Protein AF-A0A484I917-F1 (afdb_monomer_lite)

Radius of gyration: 14.41 Å; chains: 1; bounding box: 28×32×43 Å

Organism: NCBI:txid1798806

Foldseek 3Di:
DDEDDCPDPDAWDWDDKDWLAQDWDDDVPFIWRTKMWIKTWGDDDPDATWIWIWIWTDTPVDIYIGTPPVDTDRDPCVSVVLSVQCSDPVNVVVVVVVVVVVVVVVVVD

pLDDT: mean 76.83, std 15.15, range [28.39, 95.44]

Sequence (109 aa):
MNVCIHKYDALLNLIRTKVILDNEVKIEGGVISKIELREYEKKEGNKSKGHIYTIYIKTENDEIELDYLEKQDSNEKFFDEIYDFLSKYNGLSSTINRVYIELDGRHRQ

Structure (mmCIF, N/CA/C/O backbone):
data_AF-A0A484I917-F1
#
_entry.id   AF-A0A484I917-F1
#
loop_
_atom_site.group_PDB
_atom_site.id
_atom_site.type_symbol
_atom_site.label_atom_id
_atom_site.label_alt_id
_atom_site.label_comp_id
_atom_site.label_asym_id
_atom_site.label_entity_id
_atom_site.label_seq_id
_atom_site.pdbx_PDB_ins_code
_atom_site.Cartn_x
_atom_site.Cartn_y
_atom_site.Cartn_z
_atom_site.occupancy
_atom_site.B_iso_or_equiv
_atom_site.auth_seq_id
_atom_site.auth_comp_id
_atom_site.auth_asym_id
_atom_site.auth_atom_id
_atom_site.pdbx_PDB_model_num
ATOM 1 N N . MET A 1 1 ? -15.332 13.291 -2.116 1.00 28.39 1 MET A N 1
ATOM 2 C CA . MET A 1 1 ? -14.134 14.128 -1.916 1.00 28.39 1 MET A CA 1
ATOM 3 C C . MET A 1 1 ? -13.069 13.616 -2.874 1.00 28.39 1 MET A C 1
ATOM 5 O O . MET A 1 1 ? -13.019 12.414 -3.093 1.00 28.39 1 MET A O 1
ATOM 9 N N . ASN A 1 2 ? -12.357 14.512 -3.561 1.00 28.94 2 ASN A N 1
ATOM 10 C CA . ASN A 1 2 ? -11.461 14.163 -4.667 1.00 28.94 2 ASN A CA 1
ATOM 11 C C . ASN A 1 2 ? -10.164 13.532 -4.152 1.00 28.94 2 ASN A C 1
ATOM 13 O O . ASN A 1 2 ? -9.450 14.126 -3.346 1.00 28.94 2 ASN A O 1
ATOM 17 N N . VAL A 1 3 ? -9.869 12.346 -4.679 1.00 38.03 3 VAL A N 1
ATOM 18 C CA . VAL A 1 3 ? -8.585 11.654 -4.569 1.00 38.03 3 VAL A CA 1
ATOM 19 C C . VAL A 1 3 ? -7.488 12.567 -5.111 1.00 38.03 3 VAL A C 1
ATOM 21 O O . VAL A 1 3 ? -7.617 13.103 -6.209 1.00 38.03 3 VAL A O 1
ATOM 24 N N . CYS A 1 4 ? -6.397 12.740 -4.365 1.00 42.31 4 CYS A N 1
ATOM 25 C CA . CYS A 1 4 ? -5.201 13.362 -4.920 1.00 42.31 4 CYS A CA 1
ATOM 26 C C . CYS A 1 4 ? -3.939 12.879 -4.198 1.00 42.31 4 CYS A C 1
ATOM 28 O O . CYS A 1 4 ? -3.637 13.334 -3.093 1.00 42.31 4 CYS A O 1
ATOM 30 N N . ILE A 1 5 ? -3.223 11.958 -4.849 1.00 45.25 5 ILE A N 1
ATOM 31 C CA . ILE A 1 5 ? -1.776 12.058 -5.091 1.00 45.25 5 ILE A CA 1
ATOM 32 C C . ILE A 1 5 ? -1.553 11.597 -6.542 1.00 45.25 5 ILE A C 1
ATOM 34 O O . ILE A 1 5 ? -1.157 10.469 -6.817 1.00 45.25 5 ILE A O 1
ATOM 38 N N . HIS A 1 6 ? -1.873 12.452 -7.515 1.00 48.19 6 HIS A N 1
ATOM 39 C CA . HIS A 1 6 ? -1.458 12.244 -8.905 1.00 48.19 6 HIS A CA 1
ATOM 40 C C . HIS A 1 6 ? -0.196 13.059 -9.168 1.00 48.19 6 HIS A C 1
ATOM 42 O O . HIS A 1 6 ? -0.245 14.161 -9.703 1.00 48.19 6 HIS A O 1
ATOM 48 N N . LYS A 1 7 ? 0.963 12.507 -8.788 1.00 46.31 7 LYS A N 1
ATOM 49 C CA . LYS A 1 7 ? 2.252 12.988 -9.315 1.00 46.31 7 LYS A CA 1
ATOM 50 C C . LYS A 1 7 ? 2.551 12.423 -10.711 1.00 46.31 7 LYS A C 1
ATOM 52 O O . LYS A 1 7 ? 3.553 12.784 -11.322 1.00 46.31 7 LYS A O 1
ATOM 57 N N . TYR A 1 8 ? 1.680 11.552 -11.219 1.00 49.75 8 TYR A N 1
ATOM 58 C CA . TYR A 1 8 ? 1.864 10.837 -12.471 1.00 49.75 8 TYR A CA 1
ATOM 59 C C . TYR A 1 8 ? 0.597 10.950 -13.318 1.00 49.75 8 TYR A C 1
ATOM 61 O O . TYR A 1 8 ? -0.411 10.301 -13.059 1.00 49.75 8 TYR A O 1
ATOM 69 N N . ASP A 1 9 ? 0.671 11.835 -14.304 1.00 49.16 9 ASP A N 1
ATOM 70 C CA . ASP A 1 9 ? -0.362 12.107 -15.300 1.00 49.16 9 ASP A CA 1
ATOM 71 C C . ASP A 1 9 ? -0.633 10.878 -16.201 1.00 49.16 9 ASP A C 1
ATOM 73 O O . ASP A 1 9 ? 0.303 10.169 -16.580 1.00 49.16 9 ASP A O 1
ATOM 77 N N . ALA A 1 10 ? -1.914 10.655 -16.521 1.00 50.34 10 ALA A N 1
ATOM 78 C CA . ALA A 1 10 ? -2.578 9.882 -17.594 1.00 50.34 10 ALA A CA 1
ATOM 79 C C . ALA A 1 10 ? -2.003 8.573 -18.222 1.00 50.34 10 ALA A C 1
ATOM 81 O O . ALA A 1 10 ? -2.676 8.001 -19.079 1.00 50.34 10 ALA A O 1
ATOM 82 N N . LEU A 1 11 ? -0.825 8.048 -17.861 1.00 58.56 11 LEU A N 1
ATOM 83 C CA . LEU A 1 11 ? -0.191 6.890 -18.539 1.00 58.56 11 LEU A CA 1
ATOM 84 C C . LEU A 1 11 ? 0.267 5.763 -17.598 1.00 58.56 11 LEU A C 1
ATOM 86 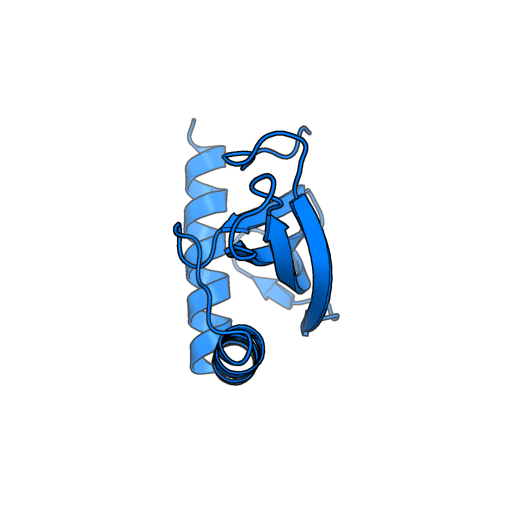O O . LEU A 1 11 ? 1.144 4.969 -17.953 1.00 58.56 11 LEU A O 1
ATOM 90 N N . LEU A 1 12 ? -0.320 5.686 -16.406 1.00 73.38 12 LEU A N 1
ATOM 91 C CA . LEU A 1 12 ? -0.100 4.586 -15.473 1.00 73.38 12 LEU A CA 1
ATOM 92 C C . LEU A 1 12 ? -1.105 3.460 -15.720 1.00 73.38 12 LEU A C 1
ATOM 94 O O . LEU A 1 12 ? -2.309 3.655 -15.580 1.00 73.38 12 LEU A O 1
ATOM 98 N N . ASN A 1 13 ? -0.609 2.272 -16.060 1.00 84.94 13 ASN A N 1
ATOM 99 C CA . ASN A 1 13 ? -1.433 1.067 -16.134 1.00 84.94 13 ASN A CA 1
ATOM 100 C C . ASN A 1 13 ? -1.266 0.282 -14.837 1.00 84.94 13 ASN A C 1
ATOM 102 O O . ASN A 1 13 ? -0.155 -0.149 -14.543 1.00 84.94 13 ASN A O 1
ATOM 106 N N . LEU A 1 14 ? -2.345 0.073 -14.082 1.00 88.56 14 LEU A N 1
ATOM 107 C CA . LEU A 1 14 ? -2.329 -0.848 -12.946 1.00 88.56 14 LEU A CA 1
ATOM 108 C C . LEU A 1 14 ? -2.062 -2.264 -13.470 1.00 88.56 14 LEU A C 1
ATOM 110 O O . LEU A 1 14 ? -2.859 -2.795 -14.243 1.00 88.56 14 LEU A O 1
ATOM 114 N N . ILE A 1 15 ? -0.939 -2.857 -13.074 1.00 91.44 15 ILE A N 1
ATOM 115 C CA . ILE A 1 15 ? -0.512 -4.179 -13.554 1.00 91.44 15 ILE A CA 1
ATOM 116 C C . ILE A 1 15 ? -0.576 -5.252 -12.473 1.00 91.44 15 ILE A C 1
ATOM 118 O O . ILE A 1 15 ? -0.805 -6.417 -12.798 1.00 91.44 15 ILE A O 1
ATOM 122 N N . ARG A 1 16 ? -0.400 -4.892 -11.195 1.00 93.19 16 ARG A N 1
ATOM 123 C CA . ARG A 1 16 ? -0.491 -5.834 -10.071 1.00 93.19 16 ARG A CA 1
ATOM 124 C C . ARG A 1 16 ? -1.176 -5.195 -8.870 1.00 93.19 16 ARG A C 1
ATOM 126 O O . ARG A 1 16 ? -1.067 -3.997 -8.615 1.00 93.19 16 ARG A O 1
ATOM 133 N N . THR A 1 17 ? -1.897 -6.016 -8.117 1.00 95.31 17 THR A N 1
ATOM 134 C CA . THR A 1 17 ? -2.512 -5.638 -6.842 1.00 95.31 17 THR A CA 1
ATOM 135 C C . THR A 1 17 ? -2.415 -6.815 -5.889 1.00 95.31 17 THR A C 1
ATOM 137 O O . THR A 1 17 ? -2.705 -7.949 -6.271 1.00 95.31 17 THR A O 1
ATOM 140 N N . LYS A 1 18 ? -2.019 -6.549 -4.646 1.00 95.44 18 LYS A N 1
ATOM 141 C CA . LYS A 1 18 ? -2.077 -7.513 -3.551 1.00 95.44 18 LYS A CA 1
ATOM 142 C C . LYS A 1 18 ? -2.743 -6.886 -2.345 1.00 95.44 18 LYS A C 1
ATOM 144 O O . LYS A 1 18 ? -2.410 -5.775 -1.941 1.00 95.44 18 LYS A O 1
ATOM 149 N N . VAL A 1 19 ? -3.665 -7.631 -1.754 1.00 93.81 19 VAL A N 1
ATOM 150 C CA . VAL A 1 19 ? -4.376 -7.201 -0.556 1.00 93.81 19 VAL A CA 1
ATOM 151 C C . VAL A 1 19 ? -3.519 -7.508 0.668 1.00 93.81 19 VAL A C 1
ATOM 153 O O . VAL A 1 19 ? -3.056 -8.637 0.845 1.00 93.81 19 VAL A O 1
ATOM 156 N N . ILE A 1 20 ? -3.281 -6.484 1.483 1.00 90.75 20 ILE A N 1
ATOM 157 C CA . ILE A 1 20 ? -2.569 -6.580 2.763 1.0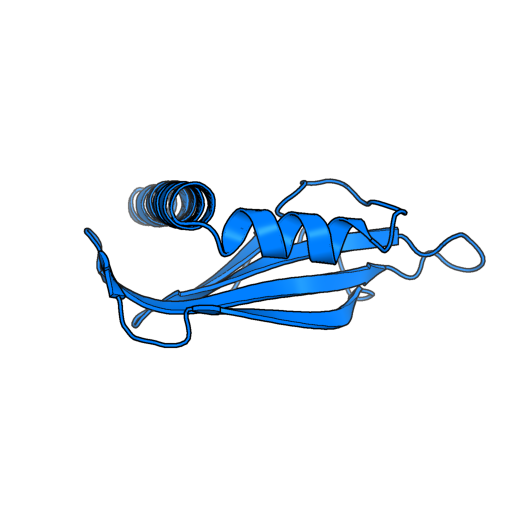0 90.75 20 ILE A CA 1
ATOM 158 C C . ILE A 1 20 ? -3.587 -6.734 3.899 1.00 90.75 20 ILE A C 1
ATOM 160 O O . ILE A 1 20 ? -3.391 -7.536 4.808 1.00 90.75 20 ILE A O 1
ATOM 164 N N . LEU A 1 21 ? -4.692 -5.989 3.828 1.00 89.06 21 LEU A N 1
ATOM 165 C CA . LEU A 1 21 ? -5.794 -6.025 4.786 1.00 89.06 21 LEU A CA 1
ATOM 166 C C . LEU A 1 21 ? -7.124 -5.899 4.031 1.00 89.06 21 LEU A C 1
ATOM 168 O O . LEU A 1 21 ? -7.264 -4.997 3.210 1.00 89.06 21 LEU A O 1
ATOM 172 N N . ASP A 1 22 ? -8.088 -6.771 4.331 1.00 88.81 22 ASP A N 1
ATOM 173 C CA . ASP A 1 22 ? -9.452 -6.747 3.755 1.00 88.81 22 ASP A CA 1
ATOM 174 C C . ASP A 1 22 ? -10.545 -6.875 4.826 1.00 88.81 22 ASP A C 1
ATOM 176 O O . ASP A 1 22 ? -11.639 -7.374 4.582 1.00 88.81 22 ASP A O 1
ATOM 180 N N . ASN A 1 23 ? -10.206 -6.511 6.060 1.00 85.25 23 ASN A N 1
ATOM 181 C CA . ASN A 1 23 ? -11.113 -6.549 7.195 1.00 85.25 23 ASN A CA 1
ATOM 182 C C . ASN A 1 23 ? -11.038 -5.216 7.930 1.00 85.25 23 ASN A C 1
ATOM 184 O O . ASN A 1 23 ? -9.994 -4.560 7.938 1.00 85.25 23 ASN A O 1
ATOM 188 N N . GLU A 1 24 ? -12.129 -4.857 8.597 1.00 86.06 24 GLU A N 1
ATOM 189 C CA . GLU A 1 24 ? -12.202 -3.622 9.364 1.00 86.06 24 GLU A CA 1
ATOM 190 C C . GLU A 1 24 ? -11.250 -3.641 10.563 1.00 86.06 24 GLU A C 1
ATOM 192 O O . GLU A 1 24 ? -11.316 -4.511 11.436 1.00 86.06 24 GLU A O 1
ATOM 197 N N . VAL A 1 25 ? -10.384 -2.635 10.626 1.00 83.44 25 VAL A N 1
ATOM 198 C CA . VAL A 1 25 ? -9.509 -2.361 11.761 1.00 83.44 25 VAL A CA 1
ATOM 199 C C . VAL A 1 25 ? -9.819 -0.964 12.271 1.00 83.44 25 VAL A C 1
ATOM 201 O O . VAL A 1 25 ? -9.726 0.025 11.542 1.00 83.44 25 VAL A O 1
ATOM 204 N N . LYS A 1 26 ? -10.184 -0.891 13.551 1.00 82.56 26 LYS A N 1
ATOM 205 C CA . LYS A 1 26 ? -10.361 0.379 14.253 1.00 82.56 26 LYS A CA 1
ATOM 206 C C . LYS A 1 26 ? -8.996 0.931 14.630 1.00 82.56 26 LYS A C 1
ATOM 208 O O . LYS A 1 26 ? -8.224 0.247 15.303 1.00 82.56 26 LYS A O 1
ATOM 213 N N . ILE A 1 27 ? -8.734 2.163 14.227 1.00 76.62 27 ILE A N 1
ATOM 214 C CA . ILE A 1 27 ? -7.551 2.922 14.619 1.00 76.62 27 ILE A CA 1
ATOM 215 C C . ILE A 1 27 ? -7.984 4.212 15.311 1.00 76.62 27 ILE A C 1
ATOM 217 O O . ILE A 1 27 ? -9.139 4.636 15.210 1.00 76.62 27 ILE A O 1
ATOM 221 N N . GLU A 1 28 ? -7.059 4.854 16.022 1.00 68.62 28 GLU A N 1
ATOM 222 C CA . GLU A 1 28 ? -7.275 6.245 16.412 1.00 68.62 28 GLU A CA 1
ATOM 223 C C . GLU A 1 28 ? -7.475 7.062 15.126 1.00 68.62 28 GLU A C 1
ATOM 225 O O . GLU A 1 28 ? -6.666 6.978 14.208 1.00 68.62 28 GLU A O 1
ATOM 230 N N . GLY A 1 29 ? -8.604 7.766 15.010 1.00 67.81 29 GLY A N 1
ATOM 231 C CA . GLY A 1 29 ? -8.954 8.555 13.821 1.00 67.81 29 GLY A CA 1
ATOM 232 C C . GLY A 1 29 ? -9.915 7.909 12.813 1.00 67.81 29 GLY A C 1
ATOM 233 O O . GLY A 1 29 ? -10.329 8.609 11.894 1.00 67.81 29 GLY A O 1
ATOM 234 N N . GLY A 1 30 ? -10.323 6.641 12.972 1.00 76.50 30 GLY A N 1
ATOM 235 C CA . GLY A 1 30 ? -11.398 6.054 12.152 1.00 76.50 30 GLY A CA 1
ATOM 236 C C . GLY A 1 30 ? -11.295 4.546 11.921 1.00 76.50 30 GLY A C 1
ATOM 237 O O . GLY A 1 30 ? -10.538 3.834 12.587 1.00 76.50 30 GLY A O 1
ATOM 238 N N . VAL A 1 31 ? -12.074 4.047 10.962 1.00 85.50 31 VAL A N 1
ATOM 239 C CA . VAL A 1 31 ? -12.044 2.640 10.530 1.00 85.50 31 VAL A CA 1
ATOM 240 C C . VAL A 1 31 ? -11.322 2.501 9.192 1.00 85.50 31 VAL A C 1
ATOM 242 O O . VAL A 1 31 ? -11.735 3.097 8.197 1.00 85.50 31 VAL A O 1
ATOM 245 N N . ILE A 1 32 ? -10.273 1.674 9.148 1.00 87.06 32 ILE A N 1
ATOM 246 C CA . ILE A 1 32 ? -9.678 1.198 7.891 1.00 87.06 32 ILE A CA 1
ATOM 247 C C . ILE A 1 32 ? -10.389 -0.095 7.503 1.00 87.06 32 ILE A C 1
ATOM 249 O O . ILE A 1 32 ? -10.384 -1.048 8.276 1.00 87.06 32 ILE A O 1
ATOM 253 N N . SER A 1 33 ? -10.970 -0.147 6.307 1.00 90.75 33 SER A N 1
ATOM 254 C CA . SER A 1 33 ? -11.627 -1.349 5.774 1.00 90.75 33 SER A CA 1
ATOM 255 C C . SER A 1 33 ? -10.750 -2.118 4.789 1.00 90.75 33 SER A C 1
ATOM 257 O O . SER A 1 33 ? -10.943 -3.320 4.619 1.00 90.75 33 SER A O 1
ATOM 259 N N . LYS A 1 34 ? -9.773 -1.451 4.154 1.00 92.31 34 LYS A N 1
ATOM 260 C CA . LYS A 1 34 ? -8.895 -2.090 3.169 1.00 92.31 34 LYS A CA 1
ATOM 261 C C . LYS A 1 34 ? -7.518 -1.449 3.082 1.00 92.31 34 LYS A C 1
ATOM 263 O O . LYS A 1 34 ? -7.408 -0.225 3.124 1.00 92.31 34 LYS A O 1
ATOM 268 N N . ILE A 1 35 ? -6.492 -2.275 2.883 1.00 90.50 35 ILE A N 1
ATOM 269 C CA . ILE A 1 35 ? -5.137 -1.861 2.500 1.00 90.50 35 ILE A CA 1
ATOM 270 C C . ILE A 1 35 ? -4.651 -2.769 1.369 1.00 90.50 35 ILE A C 1
ATOM 272 O O . ILE A 1 35 ? -4.664 -3.997 1.491 1.00 90.50 35 ILE A O 1
ATOM 276 N N . GLU A 1 36 ? -4.174 -2.169 0.285 1.00 94.00 36 GLU A N 1
ATOM 277 C CA . GLU A 1 36 ? -3.619 -2.857 -0.877 1.00 94.00 36 GLU A CA 1
ATOM 278 C C . GLU A 1 36 ? -2.249 -2.286 -1.236 1.00 94.00 36 GLU A C 1
ATOM 280 O O . GLU A 1 36 ? -2.034 -1.077 -1.181 1.00 94.00 36 GLU A O 1
ATOM 285 N N . LEU A 1 37 ? -1.345 -3.157 -1.678 1.00 93.69 37 LEU A N 1
ATOM 286 C CA . LEU A 1 37 ? -0.188 -2.755 -2.464 1.00 93.69 37 LEU A CA 1
ATOM 287 C C . LEU A 1 37 ? -0.567 -2.832 -3.941 1.00 93.69 37 LEU A C 1
ATOM 289 O O . LEU A 1 37 ? -1.024 -3.877 -4.417 1.00 93.69 37 LEU A O 1
ATOM 293 N N . ARG A 1 38 ? -0.355 -1.745 -4.672 1.00 92.88 38 ARG A N 1
ATOM 294 C CA . ARG A 1 38 ? -0.620 -1.648 -6.107 1.00 92.88 38 ARG A CA 1
ATOM 295 C C . ARG A 1 38 ? 0.658 -1.311 -6.850 1.00 92.88 38 ARG A C 1
ATOM 297 O O . ARG A 1 38 ? 1.522 -0.600 -6.347 1.00 92.88 38 ARG A O 1
ATOM 304 N N . GLU A 1 39 ? 0.778 -1.843 -8.054 1.00 91.69 39 GLU A N 1
ATOM 305 C CA . GLU A 1 39 ? 1.885 -1.556 -8.953 1.00 91.69 39 GLU A CA 1
ATOM 306 C C . GLU A 1 39 ? 1.358 -1.040 -10.274 1.00 91.69 39 GLU A C 1
ATOM 308 O O . GLU A 1 39 ? 0.534 -1.682 -10.933 1.00 91.69 39 GLU A O 1
ATOM 313 N N . TYR A 1 40 ? 1.908 0.092 -10.680 1.00 88.94 40 TYR A N 1
ATOM 314 C CA . TYR A 1 40 ? 1.621 0.722 -11.944 1.00 88.94 40 TYR A CA 1
ATOM 315 C C . TYR A 1 40 ? 2.837 0.655 -12.847 1.00 88.94 40 TYR A C 1
ATOM 317 O O . TYR A 1 40 ? 3.954 0.977 -12.446 1.00 88.94 40 TYR A O 1
ATOM 325 N N . GLU A 1 41 ? 2.594 0.299 -14.098 1.00 86.38 41 GLU A N 1
ATOM 326 C CA . GLU A 1 41 ? 3.559 0.451 -15.171 1.00 86.38 41 GLU A CA 1
ATOM 327 C C . GLU A 1 41 ? 3.383 1.831 -15.802 1.00 86.38 41 GLU A C 1
ATOM 329 O O . GLU A 1 41 ? 2.307 2.164 -16.315 1.00 86.38 41 GLU A O 1
ATOM 334 N N . LYS A 1 42 ? 4.458 2.616 -15.817 1.00 78.81 42 LYS A N 1
ATOM 335 C CA . LYS A 1 42 ? 4.543 3.852 -16.586 1.00 78.81 42 LYS A CA 1
ATO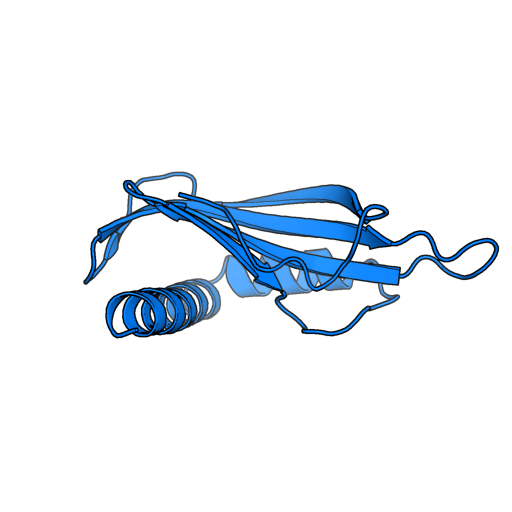M 336 C C . LYS A 1 42 ? 5.163 3.557 -17.947 1.00 78.81 42 LYS A C 1
ATOM 338 O O . LYS A 1 42 ? 6.314 3.127 -18.047 1.00 78.81 42 LYS A O 1
ATOM 343 N N . LYS A 1 43 ? 4.411 3.829 -19.015 1.00 69.31 43 LYS A N 1
ATOM 344 C CA . LYS A 1 43 ? 4.934 3.742 -20.385 1.00 69.31 43 LYS A CA 1
ATOM 345 C C . LYS A 1 43 ? 5.709 5.013 -20.734 1.00 69.31 43 LYS A C 1
ATOM 347 O O . LYS A 1 43 ? 5.113 6.071 -20.905 1.00 69.31 43 LYS A O 1
ATOM 352 N N . GLU A 1 44 ? 7.024 4.901 -20.905 1.00 66.94 44 GLU A N 1
ATOM 353 C CA . GLU A 1 44 ? 7.873 5.975 -21.441 1.00 66.94 44 GLU A CA 1
ATOM 354 C C . GLU A 1 44 ? 8.304 5.655 -22.885 1.00 66.94 44 GLU A C 1
ATOM 356 O O . GLU A 1 44 ? 9.445 5.286 -23.166 1.00 66.94 44 GLU A O 1
ATOM 361 N N . GLY A 1 45 ? 7.366 5.782 -23.831 1.00 67.06 45 GLY A N 1
ATOM 362 C CA . GLY A 1 45 ? 7.636 5.586 -25.262 1.00 67.06 45 GLY A CA 1
ATOM 363 C C . GLY A 1 45 ? 8.270 4.221 -25.581 1.00 67.06 45 GLY A C 1
ATOM 364 O O . GLY A 1 45 ? 7.729 3.187 -25.208 1.00 67.06 45 GLY A O 1
ATOM 365 N N . ASN A 1 46 ? 9.419 4.226 -26.271 1.00 58.97 46 ASN A N 1
ATOM 366 C CA . ASN A 1 46 ? 10.184 3.022 -26.646 1.00 58.97 46 ASN A CA 1
ATOM 367 C C . ASN A 1 46 ? 11.231 2.588 -25.595 1.00 58.97 46 ASN A C 1
ATOM 369 O O . ASN A 1 46 ? 12.094 1.765 -25.906 1.00 58.97 46 ASN A O 1
ATOM 373 N N . LYS A 1 47 ? 11.238 3.171 -24.390 1.00 57.59 47 LYS A N 1
ATOM 374 C CA . LYS A 1 47 ? 12.232 2.869 -23.344 1.00 57.59 47 LYS A CA 1
ATOM 375 C C . LYS A 1 47 ? 11.662 1.979 -22.236 1.00 57.59 47 LYS A C 1
ATOM 377 O O . LYS A 1 47 ? 10.462 1.731 -22.174 1.00 57.59 47 LYS A O 1
ATOM 382 N N . SER A 1 48 ? 12.577 1.456 -21.413 1.00 57.59 48 SER A N 1
ATOM 383 C CA . SER A 1 48 ? 12.330 0.538 -20.295 1.00 57.59 48 SER A CA 1
ATOM 384 C C . SER A 1 48 ? 11.126 0.951 -19.452 1.00 57.59 48 SER A C 1
ATOM 386 O O . SER A 1 48 ? 10.999 2.115 -19.079 1.00 57.59 48 SER A O 1
ATOM 388 N N . LYS A 1 49 ? 10.279 -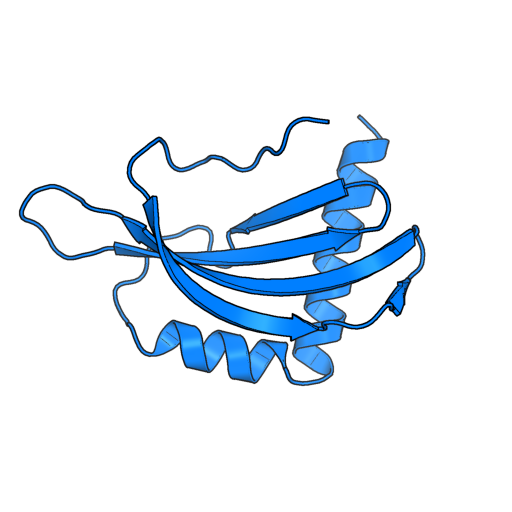0.028 -19.136 1.00 69.00 49 LYS A N 1
ATOM 389 C CA . LYS A 1 49 ? 9.101 0.123 -18.282 1.00 69.00 49 LYS A CA 1
ATOM 390 C C . LYS A 1 49 ? 9.539 0.547 -16.879 1.00 69.00 49 LYS A C 1
ATOM 392 O O . LYS A 1 49 ? 10.367 -0.121 -16.266 1.00 69.00 49 LYS A O 1
ATOM 397 N N . GLY A 1 50 ? 9.027 1.684 -16.417 1.00 79.94 50 GLY A N 1
ATOM 398 C CA . GLY A 1 50 ? 9.199 2.135 -15.040 1.00 79.94 50 GLY A CA 1
ATOM 399 C C . GLY A 1 50 ? 8.027 1.656 -14.196 1.00 79.94 50 GLY A C 1
ATOM 400 O O . GLY A 1 50 ? 6.876 1.760 -14.624 1.00 79.94 50 GLY A O 1
ATOM 401 N N . HIS A 1 51 ? 8.314 1.146 -13.006 1.00 86.25 51 HIS A N 1
ATOM 402 C CA . HIS A 1 51 ? 7.323 0.646 -12.062 1.00 86.25 51 HIS A CA 1
ATOM 403 C C . HIS A 1 51 ? 7.146 1.643 -10.922 1.00 86.25 51 HIS A C 1
ATOM 405 O O . HIS A 1 51 ? 8.121 2.195 -10.409 1.00 86.25 51 HIS A O 1
ATOM 411 N N . ILE A 1 52 ? 5.898 1.879 -10.535 1.00 87.50 52 ILE A N 1
ATOM 412 C CA . ILE A 1 52 ? 5.526 2.717 -9.396 1.00 87.50 52 ILE A CA 1
ATOM 413 C C . ILE A 1 52 ? 4.713 1.856 -8.451 1.00 87.50 52 ILE A C 1
ATOM 415 O O . ILE A 1 52 ? 3.752 1.214 -8.870 1.00 87.50 52 ILE A O 1
ATOM 419 N N . TYR A 1 53 ? 5.089 1.863 -7.180 1.00 88.38 53 TYR A N 1
ATOM 420 C CA . TYR A 1 53 ? 4.414 1.088 -6.152 1.00 88.38 53 TYR A CA 1
ATOM 421 C C . TYR A 1 53 ? 3.670 2.032 -5.230 1.00 88.38 53 TYR A C 1
ATOM 423 O O . TYR A 1 53 ? 4.262 2.968 -4.691 1.00 88.38 53 TYR A O 1
ATOM 431 N N . THR A 1 54 ? 2.385 1.786 -5.036 1.00 88.31 54 THR A N 1
ATOM 432 C CA . THR A 1 54 ? 1.540 2.606 -4.175 1.00 88.31 54 THR A CA 1
ATOM 433 C C . THR A 1 54 ? 0.863 1.753 -3.116 1.00 88.31 54 THR A C 1
ATOM 435 O O . THR A 1 54 ? 0.628 0.556 -3.297 1.00 88.31 54 THR A O 1
ATOM 438 N N . ILE A 1 55 ? 0.538 2.382 -1.993 1.00 89.38 55 ILE A N 1
ATOM 439 C CA . ILE A 1 55 ? -0.325 1.815 -0.966 1.00 89.38 55 ILE A CA 1
ATOM 440 C C . ILE A 1 55 ? -1.689 2.476 -1.112 1.00 89.38 55 ILE A C 1
ATOM 442 O O . ILE A 1 55 ? -1.826 3.678 -0.877 1.00 89.38 55 ILE A O 1
ATOM 446 N N . TYR A 1 56 ? -2.684 1.689 -1.503 1.00 90.12 56 TYR A N 1
ATOM 447 C CA . TYR A 1 56 ? -4.079 2.108 -1.528 1.00 90.12 56 TYR A CA 1
ATOM 448 C C . TYR A 1 56 ? -4.764 1.729 -0.223 1.00 90.12 56 TYR A C 1
ATOM 450 O O . TYR A 1 56 ? -4.575 0.628 0.298 1.00 90.12 56 TYR A O 1
ATOM 458 N N . ILE A 1 57 ? -5.577 2.641 0.295 1.00 86.94 57 ILE A N 1
ATOM 459 C CA . ILE A 1 57 ? -6.241 2.508 1.581 1.00 86.94 57 ILE A CA 1
ATOM 460 C C . ILE A 1 57 ? -7.656 3.014 1.461 1.00 86.94 57 ILE A C 1
ATOM 462 O O . ILE A 1 57 ? -7.903 4.115 0.967 1.00 86.94 57 ILE A O 1
ATOM 466 N N . LYS A 1 58 ? -8.572 2.213 1.986 1.00 88.38 58 LYS A N 1
ATOM 467 C CA . LYS A 1 58 ? -9.971 2.574 2.111 1.00 88.38 58 LYS A CA 1
ATOM 468 C C . LYS A 1 58 ? -10.326 2.719 3.578 1.00 88.38 58 LYS A C 1
ATOM 470 O O . LYS A 1 58 ? -10.163 1.775 4.358 1.00 88.38 58 LYS A O 1
ATOM 475 N N . THR A 1 59 ? -10.824 3.890 3.938 1.00 85.19 59 THR A N 1
ATOM 476 C CA . THR A 1 59 ? -11.456 4.146 5.229 1.00 85.19 59 THR A CA 1
ATOM 477 C C . THR A 1 59 ? -12.969 4.229 5.052 1.00 85.19 59 THR A C 1
ATOM 479 O O . THR A 1 59 ? -13.491 4.118 3.942 1.00 85.19 59 THR A O 1
ATOM 482 N N . GLU A 1 60 ? -13.696 4.387 6.153 1.00 83.88 60 GLU A N 1
ATOM 483 C CA . GLU A 1 60 ? -15.141 4.648 6.113 1.00 83.88 60 GLU A CA 1
ATOM 484 C C . GLU A 1 60 ? -15.499 5.981 5.426 1.00 83.88 60 GLU A C 1
ATOM 486 O O . GLU A 1 60 ? -16.585 6.106 4.863 1.00 83.88 60 GLU A O 1
ATOM 491 N N . ASN A 1 61 ? -14.580 6.953 5.439 1.00 80.19 61 ASN A N 1
ATOM 492 C CA . ASN A 1 61 ? -14.826 8.316 4.964 1.00 80.19 61 ASN A CA 1
ATOM 493 C C . ASN A 1 61 ? -14.149 8.619 3.622 1.00 80.19 61 ASN A C 1
ATOM 495 O O . ASN A 1 61 ? -14.671 9.421 2.850 1.00 80.19 61 ASN A O 1
ATOM 499 N N . ASP A 1 62 ? -13.005 7.990 3.342 1.00 80.81 62 ASP A N 1
ATOM 500 C CA . ASP A 1 62 ? -12.124 8.370 2.241 1.00 80.81 62 ASP A CA 1
ATOM 501 C C . ASP A 1 62 ? -11.382 7.183 1.618 1.00 80.81 62 ASP A C 1
ATOM 503 O O . ASP A 1 62 ? -11.207 6.114 2.206 1.00 80.81 62 ASP A O 1
ATOM 507 N N . GLU A 1 63 ? -10.888 7.415 0.405 1.00 86.31 63 GLU A N 1
ATOM 508 C CA . GLU A 1 63 ? -9.963 6.529 -0.289 1.00 86.31 63 GLU A CA 1
ATOM 509 C C . GLU A 1 63 ? -8.674 7.296 -0.574 1.00 86.31 63 GLU A C 1
ATOM 511 O O . GLU A 1 63 ? -8.692 8.390 -1.148 1.00 86.31 63 GLU A O 1
ATOM 516 N N . ILE A 1 64 ? -7.548 6.731 -0.150 1.00 82.44 64 ILE A N 1
ATOM 517 C CA . ILE A 1 64 ? -6.231 7.351 -0.269 1.00 82.44 64 ILE A CA 1
ATOM 518 C C . ILE A 1 64 ? -5.316 6.398 -1.010 1.00 82.44 64 ILE A C 1
ATOM 520 O O . ILE A 1 64 ? -5.324 5.195 -0.771 1.00 82.44 64 ILE A O 1
ATOM 524 N N . GLU A 1 65 ? -4.479 6.951 -1.875 1.00 86.12 65 GLU A N 1
ATOM 525 C CA . GLU A 1 65 ? -3.416 6.203 -2.518 1.00 86.12 65 GLU A CA 1
ATOM 526 C C . GLU A 1 65 ? -2.100 6.967 -2.380 1.00 86.12 65 GLU A C 1
ATOM 528 O O . GLU A 1 65 ? -2.021 8.149 -2.722 1.00 86.12 65 GLU A O 1
ATOM 533 N N . LEU A 1 66 ? -1.095 6.302 -1.810 1.00 84.06 66 LEU A N 1
ATOM 534 C CA . LEU A 1 66 ? 0.196 6.881 -1.439 1.00 84.06 66 LEU A CA 1
ATOM 535 C C . LEU A 1 66 ? 1.310 6.246 -2.265 1.00 84.06 66 LEU A C 1
ATOM 537 O O . LEU A 1 66 ? 1.404 5.025 -2.305 1.00 84.06 66 LEU A O 1
ATOM 541 N N . ASP A 1 67 ? 2.188 7.047 -2.868 1.00 84.44 67 ASP A N 1
ATOM 542 C CA . ASP A 1 67 ? 3.415 6.528 -3.485 1.00 84.44 67 ASP A CA 1
ATOM 543 C C . ASP A 1 67 ? 4.366 6.011 -2.395 1.00 84.44 67 ASP A C 1
ATOM 545 O O . ASP A 1 67 ? 4.745 6.745 -1.479 1.00 84.44 67 ASP A O 1
ATOM 549 N N . TYR A 1 68 ? 4.719 4.727 -2.465 1.00 82.50 68 TYR A N 1
ATOM 550 C CA . TYR A 1 68 ? 5.532 4.071 -1.448 1.00 82.50 68 TYR A CA 1
ATOM 551 C C . TYR A 1 68 ? 7.007 4.479 -1.528 1.00 82.50 68 TYR A C 1
ATOM 553 O O . TYR A 1 68 ? 7.647 4.657 -0.488 1.00 82.50 68 TYR A O 1
ATOM 561 N N . LEU A 1 69 ? 7.546 4.618 -2.744 1.00 78.00 69 LEU A N 1
ATOM 562 C CA . LEU A 1 69 ? 8.971 4.889 -2.973 1.00 78.00 69 LEU A CA 1
ATOM 563 C C . LEU A 1 69 ? 9.270 6.324 -3.379 1.00 78.00 69 LEU A C 1
ATOM 565 O O . LEU A 1 69 ? 10.430 6.729 -3.299 1.00 78.00 69 LEU A O 1
ATOM 569 N N . GLU A 1 70 ? 8.269 7.055 -3.867 1.00 76.50 70 GLU A N 1
ATOM 570 C CA . GLU A 1 70 ? 8.409 8.404 -4.429 1.00 76.50 70 GLU A CA 1
ATOM 571 C C . GLU A 1 70 ? 9.372 8.463 -5.633 1.00 76.50 70 GLU A C 1
ATOM 573 O O . GLU A 1 70 ? 9.840 9.532 -6.041 1.00 76.50 70 GLU A O 1
ATOM 578 N N . LYS A 1 71 ? 9.682 7.299 -6.217 1.00 76.38 71 LYS A N 1
ATOM 579 C CA . LYS A 1 71 ? 10.549 7.113 -7.382 1.00 76.38 71 LYS A CA 1
ATOM 580 C C . LYS A 1 71 ? 10.102 5.898 -8.190 1.00 76.38 71 LYS A C 1
ATOM 582 O O . LYS A 1 71 ? 9.494 4.971 -7.664 1.00 76.38 71 LYS A O 1
ATOM 587 N N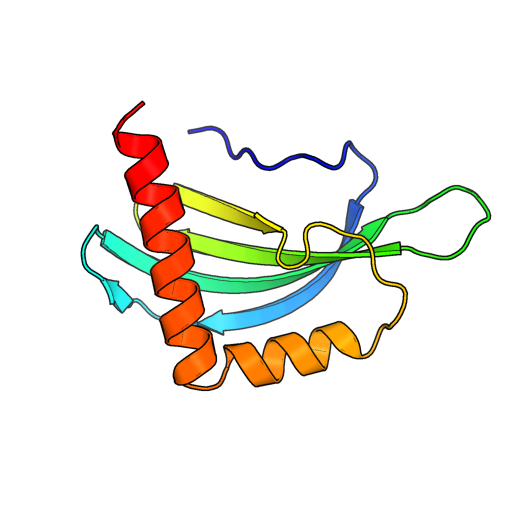 . GLN A 1 72 ? 10.477 5.897 -9.465 1.00 78.06 72 GLN A N 1
ATOM 588 C CA . GLN A 1 72 ? 10.303 4.732 -10.326 1.00 78.06 72 GLN A CA 1
ATOM 589 C C . GLN A 1 72 ? 11.367 3.676 -10.014 1.00 78.06 72 GLN A C 1
ATOM 591 O O . GLN A 1 72 ? 12.516 4.015 -9.715 1.00 78.06 72 GLN A O 1
ATOM 596 N N . ASP A 1 73 ? 10.990 2.412 -10.145 1.00 79.12 73 ASP A N 1
ATOM 597 C CA . ASP A 1 73 ? 11.898 1.274 -10.060 1.00 79.12 73 ASP A CA 1
ATOM 598 C C . ASP A 1 73 ? 11.846 0.437 -11.348 1.00 79.12 73 ASP A C 1
ATOM 600 O O . ASP A 1 73 ? 10.915 0.549 -12.143 1.00 79.12 73 ASP A O 1
ATOM 604 N N . SER A 1 74 ? 12.864 -0.387 -11.576 1.00 79.44 74 SER A N 1
ATOM 605 C CA . SER A 1 74 ? 12.950 -1.299 -12.732 1.00 79.44 74 SER A CA 1
ATOM 606 C C . SER A 1 74 ? 13.013 -2.773 -12.319 1.00 79.44 74 SER A C 1
ATOM 608 O O . SER A 1 74 ? 13.032 -3.660 -13.168 1.00 79.44 74 SER A O 1
ATOM 610 N N . ASN A 1 75 ? 13.057 -3.050 -11.016 1.00 81.62 75 ASN A N 1
ATOM 611 C CA . ASN A 1 75 ? 13.108 -4.383 -10.450 1.00 81.62 75 ASN A CA 1
ATOM 612 C C . ASN A 1 75 ? 11.694 -4.901 -10.169 1.00 81.62 75 ASN A C 1
ATOM 614 O O . ASN A 1 75 ? 11.095 -4.592 -9.141 1.00 81.62 75 ASN A O 1
ATOM 618 N N . GLU A 1 76 ? 11.197 -5.773 -11.042 1.00 76.25 76 GLU A N 1
ATOM 619 C CA . GLU A 1 76 ? 9.872 -6.391 -10.916 1.00 76.25 76 GLU A CA 1
ATOM 620 C C . GLU A 1 76 ? 9.680 -7.242 -9.647 1.00 76.25 76 GLU A C 1
ATOM 622 O O . GLU A 1 76 ? 8.533 -7.491 -9.264 1.00 76.25 76 GLU A O 1
ATOM 627 N N . LYS A 1 77 ? 10.766 -7.706 -9.006 1.00 85.19 77 LYS A N 1
ATOM 628 C CA . LYS A 1 77 ? 10.706 -8.478 -7.748 1.00 85.19 77 LYS A CA 1
ATOM 629 C C . LYS A 1 77 ? 10.419 -7.598 -6.540 1.00 85.19 77 LYS A C 1
ATOM 631 O O . LYS A 1 77 ? 9.978 -8.093 -5.506 1.00 85.19 77 LYS A O 1
ATOM 636 N N . PHE A 1 78 ? 10.656 -6.297 -6.672 1.00 87.81 78 PHE A N 1
ATOM 637 C CA . PHE A 1 78 ? 10.545 -5.373 -5.559 1.00 87.81 78 PHE A CA 1
ATOM 638 C C . PHE A 1 78 ? 9.107 -5.266 -5.044 1.00 87.81 78 PHE A C 1
ATOM 640 O O . PHE A 1 78 ? 8.894 -5.122 -3.846 1.00 87.81 78 PHE A O 1
ATOM 647 N N . PHE A 1 79 ? 8.114 -5.447 -5.920 1.00 90.38 79 PHE A N 1
ATOM 648 C CA . PHE A 1 79 ? 6.710 -5.538 -5.522 1.00 90.38 79 PHE A CA 1
ATOM 649 C C . PHE A 1 79 ? 6.454 -6.634 -4.477 1.00 90.38 79 PHE A C 1
ATOM 651 O O . PHE A 1 79 ? 5.801 -6.390 -3.462 1.00 90.38 79 PHE A O 1
ATOM 658 N N . ASP A 1 80 ? 6.982 -7.839 -4.707 1.00 91.50 80 ASP A N 1
ATOM 659 C CA . ASP A 1 80 ? 6.793 -8.969 -3.797 1.00 91.50 80 ASP A CA 1
ATOM 660 C C . ASP A 1 80 ? 7.555 -8.760 -2.482 1.00 91.50 80 ASP A C 1
ATOM 662 O O . ASP A 1 80 ? 7.021 -9.046 -1.414 1.00 91.50 80 ASP A O 1
ATOM 666 N N . GLU A 1 81 ? 8.753 -8.172 -2.539 1.00 90.94 81 GLU A N 1
ATOM 667 C CA . GLU A 1 81 ? 9.538 -7.826 -1.347 1.00 90.94 81 GLU A CA 1
ATOM 668 C C . GLU A 1 81 ? 8.834 -6.778 -0.471 1.00 90.94 81 GLU A C 1
ATOM 670 O O . GLU A 1 81 ? 8.779 -6.925 0.755 1.00 90.94 81 GLU A O 1
ATOM 675 N N . ILE A 1 82 ? 8.254 -5.740 -1.087 1.00 89.25 82 ILE A N 1
ATOM 676 C CA . ILE A 1 82 ? 7.444 -4.740 -0.380 1.00 89.25 82 ILE A CA 1
ATOM 677 C C . ILE A 1 82 ? 6.230 -5.422 0.250 1.00 89.25 82 ILE A C 1
ATOM 679 O O . ILE A 1 82 ? 5.949 -5.206 1.428 1.00 89.25 82 ILE A O 1
ATOM 683 N N . TYR A 1 83 ? 5.526 -6.271 -0.500 1.00 90.94 83 TYR A N 1
ATOM 684 C CA . TYR A 1 83 ? 4.361 -6.982 0.017 1.00 90.94 83 TYR A CA 1
ATOM 685 C C . TYR A 1 83 ? 4.700 -7.852 1.234 1.00 90.94 83 TYR A C 1
ATOM 687 O O . TYR A 1 83 ? 4.004 -7.786 2.251 1.00 90.94 83 TYR A O 1
ATOM 695 N N . ASP A 1 84 ? 5.781 -8.625 1.162 1.00 90.12 84 ASP A N 1
ATOM 696 C CA . ASP A 1 84 ? 6.233 -9.490 2.253 1.00 90.12 84 ASP A CA 1
ATOM 697 C C . ASP A 1 84 ? 6.653 -8.687 3.489 1.00 90.12 84 ASP A C 1
ATOM 699 O O . ASP A 1 84 ? 6.482 -9.142 4.625 1.00 90.12 84 ASP A O 1
ATOM 703 N N . PHE A 1 85 ? 7.205 -7.487 3.293 1.00 88.00 85 PHE A N 1
ATOM 704 C CA . PHE A 1 85 ? 7.498 -6.560 4.382 1.00 88.00 85 PHE A CA 1
ATOM 705 C C . PHE A 1 85 ? 6.213 -6.010 5.017 1.00 88.00 85 PHE A C 1
ATOM 707 O O . PHE A 1 85 ? 6.062 -6.077 6.238 1.00 88.00 85 PHE A O 1
ATOM 714 N N . LEU A 1 86 ? 5.277 -5.513 4.204 1.00 86.94 86 LEU A N 1
ATOM 715 C CA . LEU A 1 86 ? 4.023 -4.900 4.658 1.00 86.94 86 LEU A CA 1
ATOM 716 C C . LEU A 1 86 ? 3.083 -5.899 5.338 1.00 86.94 86 LEU A C 1
ATOM 718 O O . LEU A 1 86 ? 2.395 -5.542 6.290 1.00 86.94 86 LEU A O 1
ATOM 722 N N . SER A 1 87 ? 3.092 -7.155 4.896 1.00 85.06 87 SER A N 1
ATOM 723 C CA . SER A 1 87 ? 2.265 -8.227 5.466 1.00 85.06 87 SER A CA 1
ATOM 724 C C . SER A 1 87 ? 2.752 -8.698 6.843 1.00 85.06 87 SER A C 1
ATOM 726 O O . SER A 1 87 ? 2.040 -9.411 7.550 1.00 85.06 87 SER A O 1
ATOM 728 N N . LYS A 1 88 ? 3.962 -8.306 7.263 1.00 86.12 88 LYS A N 1
ATOM 729 C CA . LYS A 1 88 ? 4.466 -8.557 8.621 1.00 86.12 88 LYS A CA 1
ATOM 730 C C . LYS A 1 88 ? 3.977 -7.466 9.574 1.00 86.12 88 LYS A C 1
ATOM 732 O O . LYS A 1 88 ? 3.898 -6.299 9.209 1.00 86.12 88 LYS A O 1
ATOM 737 N N . TYR A 1 89 ? 3.749 -7.827 10.840 1.00 71.38 89 TYR A N 1
ATOM 738 C CA . TYR A 1 89 ? 3.208 -6.932 11.879 1.00 71.38 89 TYR A CA 1
ATOM 739 C C . TYR A 1 89 ? 3.932 -5.572 11.988 1.00 71.38 89 TYR A C 1
ATOM 741 O O . TYR A 1 89 ? 3.297 -4.525 12.118 1.00 71.38 89 TYR A O 1
ATOM 749 N N . ASN A 1 90 ? 5.264 -5.568 11.870 1.00 74.06 90 ASN A N 1
ATOM 750 C CA . ASN A 1 90 ? 6.063 -4.338 11.921 1.00 74.06 90 ASN A CA 1
ATOM 751 C C . ASN A 1 90 ? 5.875 -3.451 10.676 1.00 74.06 90 ASN A C 1
ATOM 753 O O . ASN A 1 90 ? 5.852 -2.229 10.796 1.00 74.06 90 ASN A O 1
ATOM 757 N N . GLY A 1 91 ? 5.715 -4.047 9.491 1.00 74.19 91 GLY A N 1
ATOM 758 C CA . GLY A 1 91 ? 5.437 -3.301 8.263 1.00 74.19 91 GLY A CA 1
ATOM 759 C C . GLY A 1 91 ? 4.020 -2.728 8.254 1.00 74.19 91 GLY A C 1
ATOM 760 O O . GLY A 1 91 ? 3.833 -1.555 7.929 1.00 74.19 91 GLY A O 1
ATOM 761 N N . LEU A 1 92 ? 3.033 -3.515 8.694 1.00 77.69 92 LEU A N 1
ATOM 762 C CA . LEU A 1 92 ? 1.633 -3.092 8.755 1.00 77.69 92 LEU A CA 1
ATOM 763 C C . LEU A 1 92 ? 1.424 -1.934 9.739 1.00 77.69 92 LEU A C 1
ATOM 765 O O . LEU A 1 92 ? 0.822 -0.925 9.383 1.00 77.69 92 LEU A O 1
ATOM 769 N N . SER A 1 93 ? 1.964 -2.048 10.956 1.00 76.12 93 SER A N 1
ATOM 770 C CA . SER A 1 93 ? 1.867 -0.988 11.972 1.00 76.12 93 SER A CA 1
ATOM 771 C C . SER A 1 93 ? 2.550 0.307 11.523 1.00 76.12 93 SER A C 1
ATOM 773 O O . SER A 1 93 ? 1.961 1.381 11.633 1.00 76.12 93 SER A O 1
ATOM 775 N N . SER A 1 94 ? 3.750 0.219 10.936 1.00 76.50 94 SER A N 1
ATOM 776 C CA . SER A 1 94 ? 4.442 1.383 10.364 1.00 76.50 94 SER A CA 1
ATOM 777 C C . SER A 1 94 ? 3.631 2.043 9.246 1.00 76.50 94 SER A C 1
ATOM 779 O O . SER A 1 94 ? 3.617 3.269 9.134 1.00 76.50 94 SER A O 1
ATOM 781 N N 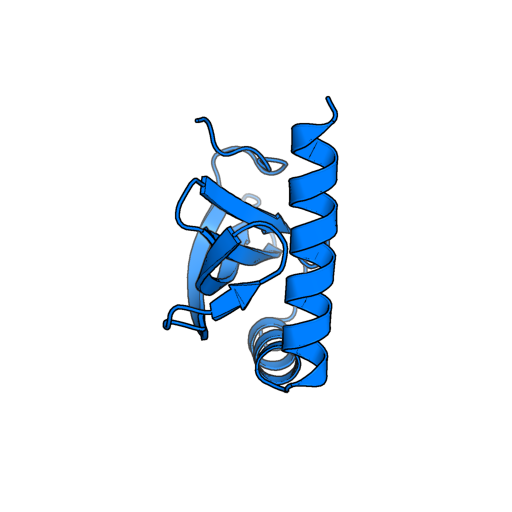. THR A 1 95 ? 2.957 1.243 8.422 1.00 77.88 95 THR A N 1
ATOM 782 C CA . THR A 1 95 ? 2.118 1.736 7.325 1.00 77.88 95 THR A CA 1
ATOM 783 C C . THR A 1 95 ? 0.903 2.469 7.861 1.00 77.88 95 THR A C 1
ATOM 785 O O . THR A 1 95 ? 0.677 3.612 7.484 1.00 77.88 95 THR A O 1
ATOM 788 N N . ILE A 1 96 ? 0.177 1.863 8.802 1.00 77.56 96 ILE A N 1
ATOM 789 C CA . ILE A 1 96 ? -0.978 2.485 9.459 1.00 77.56 96 ILE A CA 1
ATOM 790 C C . ILE A 1 96 ? -0.578 3.814 10.123 1.00 77.56 96 ILE A C 1
ATOM 792 O O . ILE A 1 96 ? -1.278 4.810 9.962 1.00 77.56 96 ILE A O 1
ATOM 796 N N . ASN A 1 97 ? 0.581 3.874 10.788 1.00 76.38 97 ASN A N 1
ATOM 797 C CA . ASN A 1 97 ? 1.079 5.114 11.391 1.00 76.38 97 ASN A CA 1
ATOM 798 C C . ASN A 1 97 ? 1.373 6.206 10.353 1.00 76.38 97 ASN A C 1
ATOM 800 O O . ASN A 1 97 ? 0.983 7.356 10.549 1.00 76.38 97 ASN A O 1
ATOM 804 N N . ARG A 1 98 ? 2.036 5.869 9.236 1.00 74.06 98 ARG A N 1
ATOM 805 C CA . ARG A 1 98 ? 2.289 6.830 8.143 1.00 74.06 98 ARG A CA 1
ATOM 806 C C . ARG A 1 98 ? 0.976 7.391 7.595 1.00 74.06 98 ARG A C 1
ATOM 808 O O . ARG A 1 98 ? 0.876 8.578 7.311 1.00 74.06 98 ARG A O 1
ATOM 815 N N . VAL A 1 99 ? -0.034 6.539 7.492 1.00 71.38 99 VAL A N 1
ATOM 816 C CA . VAL A 1 99 ? -1.358 6.883 6.965 1.00 71.38 99 VAL A CA 1
ATOM 817 C C . VAL A 1 99 ? -2.104 7.805 7.911 1.00 71.38 99 VAL A C 1
ATOM 819 O O . VAL A 1 99 ? -2.697 8.778 7.459 1.00 71.38 99 VAL A O 1
ATOM 822 N N . TYR A 1 100 ? -2.021 7.548 9.215 1.00 72.19 100 TYR A N 1
ATOM 823 C CA . TYR A 1 100 ? -2.586 8.432 10.226 1.00 72.19 100 TYR A CA 1
ATOM 824 C C . TYR A 1 100 ? -1.977 9.838 10.161 1.00 72.19 100 TYR A C 1
ATOM 826 O O . TYR A 1 100 ? -2.711 10.820 10.191 1.00 72.19 100 TYR A O 1
ATOM 834 N N . ILE A 1 101 ? -0.653 9.945 10.000 1.00 73.38 101 ILE A N 1
ATOM 835 C CA . ILE A 1 101 ? 0.036 11.239 9.863 1.00 73.38 101 ILE A CA 1
ATOM 836 C C . ILE A 1 101 ? -0.459 12.000 8.624 1.00 73.38 101 ILE A C 1
ATOM 838 O O . ILE A 1 101 ? -0.740 13.194 8.707 1.00 73.38 101 ILE A O 1
ATOM 842 N N . GLU A 1 102 ? -0.594 11.317 7.485 1.00 67.88 102 GLU A N 1
ATOM 843 C CA . GLU A 1 102 ? -1.084 11.924 6.240 1.00 67.88 102 GLU A CA 1
ATOM 844 C C . GLU A 1 102 ? -2.564 12.330 6.322 1.00 67.88 102 GLU A C 1
ATOM 846 O O . GLU A 1 102 ? -2.956 13.358 5.771 1.00 67.88 102 GLU A O 1
ATOM 851 N N . LEU A 1 103 ? -3.393 11.557 7.028 1.00 68.31 103 LEU A N 1
ATOM 852 C CA . LEU A 1 103 ? -4.797 11.887 7.284 1.00 68.31 103 LEU A CA 1
ATOM 853 C C . LEU A 1 103 ? -4.945 13.083 8.234 1.00 68.31 103 LEU A C 1
ATOM 855 O O . LEU A 1 103 ? -5.629 14.051 7.904 1.00 68.31 103 LEU A O 1
ATOM 859 N N . ASP A 1 104 ? -4.276 13.065 9.388 1.00 68.94 104 ASP A N 1
ATOM 860 C CA . ASP A 1 104 ? -4.313 14.158 10.373 1.00 68.94 104 ASP A CA 1
ATOM 861 C C . ASP A 1 104 ? -3.743 15.463 9.789 1.00 68.94 104 ASP A C 1
ATOM 863 O O . ASP A 1 104 ? -4.314 16.539 9.974 1.00 68.94 104 ASP A O 1
ATOM 867 N N . GLY A 1 105 ? -2.675 15.377 8.988 1.00 64.38 105 GLY A N 1
ATOM 868 C CA . GLY A 1 105 ? -2.109 16.520 8.269 1.00 64.38 105 GLY A CA 1
ATOM 869 C C . GLY A 1 105 ? -3.070 17.175 7.267 1.00 64.38 105 GLY A C 1
ATOM 870 O O . GLY A 1 105 ? -2.942 18.373 7.009 1.00 64.38 105 GLY A O 1
ATOM 871 N N . ARG A 1 106 ? -4.047 16.424 6.736 1.00 59.56 106 ARG A N 1
ATOM 872 C CA . ARG A 1 106 ? -5.099 16.929 5.834 1.00 59.56 106 ARG A CA 1
ATOM 873 C C . ARG A 1 106 ? -6.269 17.571 6.576 1.00 59.56 106 ARG A C 1
ATOM 875 O O . ARG A 1 106 ? -6.863 18.496 6.042 1.00 59.56 106 ARG A O 1
ATOM 882 N N . HIS A 1 107 ? -6.595 17.120 7.789 1.00 52.97 107 HIS A N 1
ATOM 883 C CA . HIS A 1 107 ? -7.692 17.694 8.583 1.00 52.97 107 HIS A CA 1
ATOM 884 C C . HIS A 1 107 ? -7.344 19.035 9.250 1.00 52.97 107 HIS A C 1
ATOM 886 O O . HIS A 1 107 ? -8.242 19.741 9.708 1.00 52.97 107 HIS A O 1
ATOM 892 N N . ARG A 1 108 ? -6.055 19.389 9.328 1.00 50.31 108 ARG A N 1
ATOM 893 C CA . ARG A 1 108 ? -5.569 20.640 9.940 1.00 50.31 108 ARG A CA 1
ATOM 894 C C . ARG A 1 108 ? -5.283 21.771 8.940 1.00 50.31 108 ARG A C 1
ATOM 896 O O . ARG A 1 108 ? -4.798 22.817 9.370 1.00 50.31 108 ARG A O 1
ATOM 903 N N . GLN A 1 109 ? -5.545 21.570 7.647 1.00 44.53 109 GLN A N 1
ATOM 904 C CA . GLN A 1 109 ? -5.411 22.577 6.580 1.00 44.53 109 GLN A CA 1
ATOM 905 C C . GLN A 1 109 ? -6.786 23.028 6.092 1.00 44.53 109 GLN A C 1
ATOM 907 O O . GLN A 1 109 ? -6.905 24.225 5.752 1.00 44.53 109 GLN A O 1
#

Secondary structure (DSSP, 8-state):
-------S-S-EEEEEEEEEE-S-EEETTEEEEEEEEEEEEE--TTS--EEEEEEEEEESS-EEEEESSSS-B--TTHHHHHHHHHTSHHHHHHHHHHHHHHHHHHHT-